Protein AF-A0A257DWY8-F1 (afdb_monomer_lite)

Radius of gyration: 9.44 Å; chains: 1; bounding box: 20×18×22 Å

Foldseek 3Di:
DVQAVVQVVCVVVCVCVVADPVLPPPDDGNVSSVVSSVVD

Structure (mmCIF, N/CA/C/O backbone):
data_AF-A0A257DWY8-F1
#
_entry.id   AF-A0A257DWY8-F1
#
loop_
_atom_site.group_PDB
_atom_site.id
_atom_site.type_symbol
_atom_site.label_atom_id
_atom_site.label_alt_id
_atom_site.label_comp_id
_atom_site.label_asym_id
_atom_site.label_entity_id
_atom_site.label_seq_id
_atom_site.pdbx_PDB_ins_code
_atom_site.Cartn_x
_atom_site.Cartn_y
_atom_site.Cartn_z
_atom_site.occupancy
_atom_site.B_iso_or_equiv
_atom_site.auth_seq_id
_atom_site.auth_comp_id
_atom_site.auth_asym_id
_atom_site.auth_atom_id
_atom_site.pdbx_PDB_model_num
ATOM 1 N N . LEU A 1 1 ? -9.091 9.667 6.517 1.00 84.69 1 LEU A N 1
ATOM 2 C CA . LEU A 1 1 ? -9.202 8.549 7.493 1.00 84.69 1 LEU A CA 1
ATOM 3 C C . LEU A 1 1 ? -10.022 7.386 6.944 1.00 84.69 1 LEU A C 1
ATOM 5 O O . LEU A 1 1 ? -9.525 6.270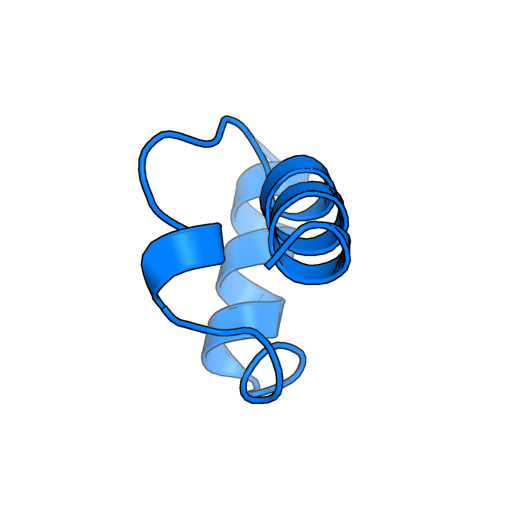 6.984 1.00 84.69 1 LEU A O 1
ATOM 9 N N . LYS A 1 2 ? -11.241 7.612 6.421 1.00 92.06 2 LYS A N 1
ATOM 10 C CA . LYS A 1 2 ? -12.035 6.543 5.782 1.00 92.06 2 LYS A CA 1
ATOM 11 C C . LYS A 1 2 ? -11.266 5.845 4.652 1.00 92.06 2 LYS A C 1
ATOM 13 O O . LYS A 1 2 ? -11.235 4.622 4.627 1.00 92.06 2 LYS A O 1
ATOM 18 N N . ASP A 1 3 ? -10.570 6.612 3.818 1.00 90.50 3 ASP A N 1
ATOM 19 C CA . ASP A 1 3 ? -9.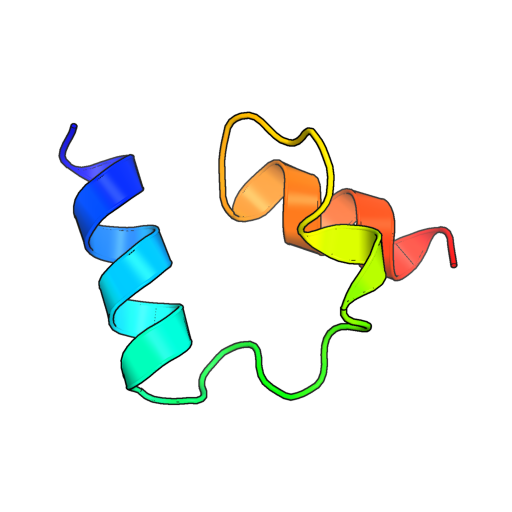805 6.090 2.672 1.00 90.50 3 ASP A CA 1
ATOM 20 C C . ASP A 1 3 ? -8.579 5.289 3.117 1.00 90.50 3 ASP A C 1
ATOM 22 O O . ASP A 1 3 ? -8.275 4.237 2.567 1.00 90.50 3 ASP A O 1
ATOM 26 N N . THR A 1 4 ? -7.930 5.731 4.197 1.00 93.12 4 THR A N 1
ATOM 27 C CA . THR A 1 4 ? -6.841 4.996 4.848 1.00 93.12 4 THR A CA 1
ATOM 28 C C . THR A 1 4 ? -7.330 3.634 5.338 1.00 93.12 4 THR A C 1
ATOM 30 O O . THR A 1 4 ? -6.725 2.613 5.034 1.00 93.12 4 THR A O 1
ATOM 33 N N . ILE A 1 5 ? -8.462 3.597 6.049 1.00 94.81 5 ILE A N 1
ATOM 34 C CA . ILE A 1 5 ? -9.038 2.348 6.566 1.00 94.81 5 ILE A CA 1
ATOM 35 C C . ILE A 1 5 ? -9.457 1.424 5.414 1.00 94.81 5 ILE A C 1
ATOM 37 O O . ILE A 1 5 ? -9.194 0.226 5.475 1.00 94.81 5 ILE A O 1
ATOM 41 N N . ALA A 1 6 ? -10.078 1.961 4.361 1.00 94.56 6 ALA A N 1
ATOM 42 C CA . ALA A 1 6 ? -10.474 1.186 3.188 1.00 94.56 6 ALA A CA 1
ATOM 43 C C . ALA A 1 6 ? -9.260 0.597 2.447 1.00 94.56 6 ALA A C 1
ATOM 45 O O . ALA A 1 6 ? -9.272 -0.587 2.113 1.00 94.56 6 ALA A O 1
ATOM 46 N N . GLY A 1 7 ? -8.197 1.387 2.263 1.00 94.81 7 GLY A N 1
ATOM 47 C CA . GLY A 1 7 ? -6.947 0.939 1.647 1.00 94.81 7 GLY A CA 1
ATOM 48 C C . GLY A 1 7 ? -6.298 -0.202 2.428 1.00 94.81 7 GLY A C 1
ATOM 49 O O . GLY A 1 7 ? -6.055 -1.266 1.866 1.00 94.81 7 GLY A O 1
ATOM 50 N N . PHE A 1 8 ? -6.109 -0.033 3.741 1.00 95.00 8 PHE A N 1
ATOM 51 C CA . PHE A 1 8 ? -5.554 -1.092 4.594 1.00 95.00 8 PHE A CA 1
ATOM 52 C C . PHE A 1 8 ? -6.441 -2.338 4.644 1.00 95.00 8 PHE A C 1
ATOM 54 O O . PHE A 1 8 ? -5.921 -3.450 4.662 1.00 95.00 8 PHE A O 1
ATOM 61 N N . LYS A 1 9 ? -7.770 -2.182 4.634 1.00 96.88 9 LYS A N 1
ATOM 62 C CA . LYS A 1 9 ? -8.689 -3.325 4.598 1.00 96.88 9 LYS A CA 1
ATOM 63 C C . LYS A 1 9 ? -8.546 -4.128 3.303 1.00 96.88 9 LYS A C 1
ATOM 65 O O . LYS A 1 9 ? -8.525 -5.348 3.376 1.00 96.88 9 LYS A O 1
ATOM 70 N N . GLY A 1 10 ? -8.406 -3.466 2.154 1.00 95.75 10 GLY A N 1
ATOM 71 C CA . GLY A 1 10 ? -8.162 -4.161 0.888 1.00 95.75 10 GLY A CA 1
ATOM 72 C C . GLY A 1 10 ? -6.793 -4.847 0.843 1.00 95.75 10 GLY A C 1
ATOM 73 O O . GLY A 1 10 ? -6.699 -5.971 0.367 1.00 95.75 10 GLY A O 1
ATOM 74 N N . ILE A 1 11 ? -5.752 -4.237 1.431 1.00 94.81 11 ILE A N 1
ATOM 75 C CA . ILE A 1 11 ? -4.436 -4.889 1.584 1.00 94.81 11 ILE A CA 1
ATOM 76 C C . ILE A 1 11 ? -4.575 -6.166 2.425 1.00 94.81 11 ILE A C 1
ATOM 78 O O . ILE A 1 11 ? -4.111 -7.222 2.019 1.00 94.81 11 ILE A O 1
ATOM 82 N N . LEU A 1 12 ? -5.260 -6.100 3.571 1.00 96.12 12 LEU A N 1
ATOM 83 C CA . LEU A 1 12 ? -5.468 -7.267 4.439 1.00 96.12 12 LEU A CA 1
ATOM 84 C C . LEU A 1 12 ? -6.340 -8.359 3.803 1.00 96.12 12 LEU A C 1
ATOM 86 O O . LEU A 1 12 ? -6.200 -9.527 4.154 1.00 96.12 12 LEU A O 1
ATOM 90 N N . ASN A 1 13 ? -7.241 -7.987 2.894 1.00 97.50 13 ASN A N 1
ATOM 91 C CA . ASN A 1 13 ? -8.063 -8.929 2.138 1.00 97.50 13 ASN A CA 1
ATOM 92 C C . ASN A 1 13 ? -7.314 -9.581 0.961 1.00 97.50 13 ASN A C 1
ATOM 94 O O . ASN A 1 13 ? -7.850 -10.511 0.363 1.00 97.50 13 ASN A O 1
ATOM 98 N N . GLY A 1 14 ? -6.116 -9.095 0.617 1.00 95.88 14 GLY A N 1
ATOM 99 C CA . GLY A 1 14 ? -5.351 -9.543 -0.549 1.00 95.88 14 GLY A CA 1
ATOM 100 C C . GLY A 1 14 ? -5.793 -8.918 -1.878 1.00 95.88 14 GLY A C 1
ATOM 101 O O . GLY A 1 14 ? -5.328 -9.325 -2.941 1.00 95.88 14 GLY A O 1
ATOM 102 N N . ASP A 1 15 ? -6.658 -7.896 -1.856 1.00 95.81 15 ASP A N 1
ATOM 103 C CA . ASP A 1 15 ? -7.187 -7.250 -3.071 1.00 95.81 15 ASP A CA 1
ATOM 104 C C . ASP A 1 15 ? -6.069 -6.596 -3.914 1.00 95.81 15 ASP A C 1
ATOM 106 O O . ASP A 1 15 ? -6.211 -6.415 -5.126 1.00 95.81 15 ASP A O 1
ATOM 110 N N . TYR A 1 16 ? -4.934 -6.268 -3.285 1.00 94.69 16 TYR A N 1
ATOM 111 C CA . TYR A 1 16 ? -3.791 -5.584 -3.898 1.00 94.69 16 TYR A CA 1
ATOM 112 C C . TYR A 1 16 ? -2.509 -6.428 -3.958 1.00 94.69 16 TYR A C 1
ATOM 114 O O . TYR A 1 16 ? -1.452 -5.885 -4.271 1.00 94.69 16 TYR A O 1
ATOM 122 N N . ASP A 1 17 ? -2.584 -7.742 -3.721 1.00 95.19 17 ASP A N 1
ATOM 123 C CA . ASP A 1 17 ? -1.409 -8.641 -3.714 1.00 95.19 17 ASP A CA 1
ATOM 124 C C . ASP A 1 17 ? -0.713 -8.751 -5.080 1.00 95.19 17 ASP A C 1
ATOM 126 O O . ASP A 1 17 ? 0.436 -9.171 -5.189 1.00 95.19 17 ASP A O 1
ATOM 130 N N . HIS A 1 18 ? -1.411 -8.358 -6.144 1.00 94.94 18 HIS A N 1
ATOM 131 C CA . HIS A 1 18 ? -0.876 -8.292 -7.499 1.00 94.94 18 HIS A CA 1
ATOM 132 C C . HIS A 1 18 ? 0.014 -7.060 -7.738 1.00 94.94 18 HIS A C 1
ATOM 134 O O . HIS A 1 18 ? 0.672 -6.982 -8.777 1.00 94.94 18 HIS A O 1
ATOM 140 N N . LEU A 1 19 ? 0.018 -6.081 -6.826 1.00 95.44 19 LEU A N 1
ATOM 141 C CA . LEU A 1 19 ? 0.843 -4.883 -6.939 1.00 95.44 19 LEU A CA 1
ATOM 142 C C . LEU A 1 19 ? 2.254 -5.151 -6.385 1.00 95.44 19 LEU A C 1
ATOM 144 O O . LEU A 1 19 ? 2.392 -5.766 -5.328 1.00 95.44 19 LEU A O 1
ATOM 148 N N . PRO A 1 20 ? 3.318 -4.654 -7.039 1.00 95.00 20 PRO A N 1
ATOM 149 C CA . PRO A 1 20 ? 4.677 -4.800 -6.531 1.00 95.00 20 PRO A CA 1
ATOM 150 C C . PRO A 1 20 ? 4.858 -4.023 -5.220 1.00 95.00 20 PRO A C 1
ATOM 152 O O . PRO A 1 20 ? 4.380 -2.900 -5.087 1.00 95.00 20 PRO A O 1
ATOM 155 N N . GLU A 1 21 ? 5.629 -4.563 -4.273 1.00 93.69 21 GLU A N 1
ATOM 156 C CA . GLU A 1 21 ? 5.843 -3.949 -2.947 1.00 93.69 21 GLU A CA 1
ATOM 157 C C . GLU A 1 21 ? 6.355 -2.497 -3.024 1.00 93.69 21 GLU A C 1
ATOM 159 O O . GLU A 1 21 ? 5.977 -1.635 -2.229 1.00 93.69 21 GLU A O 1
ATOM 164 N N . GLN A 1 22 ? 7.166 -2.185 -4.042 1.00 94.62 22 GLN A N 1
ATOM 165 C CA . GLN A 1 22 ? 7.686 -0.835 -4.292 1.00 94.62 22 GLN A CA 1
ATOM 166 C C . GLN A 1 22 ? 6.591 0.203 -4.580 1.00 94.62 22 GLN A C 1
ATOM 168 O O . GLN A 1 22 ? 6.803 1.407 -4.370 1.00 94.62 22 GLN A O 1
ATOM 173 N N . ALA A 1 23 ? 5.422 -0.243 -5.042 1.00 95.62 23 ALA A N 1
ATOM 174 C CA . ALA A 1 23 ? 4.271 0.607 -5.292 1.00 95.62 23 ALA A CA 1
ATOM 175 C C . ALA A 1 23 ? 3.709 1.216 -4.000 1.00 95.62 23 ALA A C 1
ATOM 177 O O . ALA A 1 23 ? 3.230 2.343 -4.022 1.00 95.62 23 ALA A O 1
ATOM 178 N N . PHE A 1 24 ? 3.853 0.537 -2.859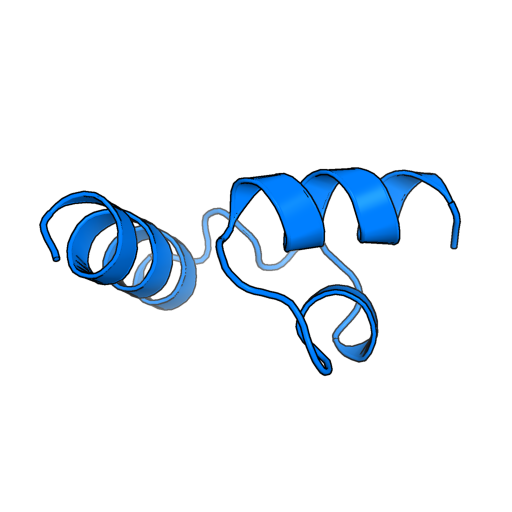 1.00 94.94 24 PHE A N 1
ATOM 179 C CA . PHE A 1 24 ? 3.376 1.019 -1.558 1.00 94.94 24 PHE A CA 1
ATOM 180 C C . PHE A 1 24 ? 4.379 1.933 -0.840 1.00 94.94 24 PHE A C 1
ATOM 182 O O . PHE A 1 24 ? 4.080 2.496 0.213 1.00 94.94 24 PHE A O 1
ATOM 189 N N . TYR A 1 25 ? 5.585 2.098 -1.387 1.00 94.81 25 TYR A N 1
ATOM 190 C CA . TYR A 1 25 ? 6.621 2.909 -0.758 1.00 94.81 25 TYR A CA 1
ATOM 191 C C . TYR A 1 25 ? 6.399 4.410 -0.999 1.00 94.81 25 TYR A C 1
ATOM 193 O O . TYR A 1 25 ? 6.389 4.858 -2.149 1.00 94.81 25 TYR A O 1
ATOM 201 N N . MET A 1 26 ? 6.300 5.184 0.090 1.00 92.25 26 MET A N 1
ATOM 202 C CA . MET A 1 26 ? 6.134 6.650 0.096 1.00 92.25 26 MET A CA 1
ATOM 203 C C . MET A 1 26 ? 4.961 7.158 -0.761 1.00 92.25 26 MET A C 1
ATOM 205 O O . MET A 1 26 ? 5.122 8.079 -1.558 1.00 92.25 26 MET A O 1
ATOM 209 N N . VAL A 1 27 ? 3.785 6.559 -0.587 1.00 93.81 27 VAL A N 1
ATOM 210 C CA . VAL A 1 27 ? 2.520 7.005 -1.198 1.00 93.81 27 VAL A CA 1
ATOM 211 C C . VAL A 1 27 ? 1.576 7.548 -0.126 1.00 93.81 27 VAL A C 1
ATOM 213 O O . VAL A 1 27 ? 1.663 7.138 1.033 1.00 93.81 27 VAL A O 1
ATOM 216 N N . GLY A 1 28 ? 0.681 8.469 -0.484 1.00 92.44 28 GLY A N 1
ATOM 217 C CA . GLY A 1 28 ? -0.330 8.977 0.445 1.00 92.44 28 GLY A CA 1
ATOM 218 C C . GLY A 1 28 ? -1.495 8.004 0.628 1.00 92.44 28 GLY A C 1
ATOM 219 O O . GLY A 1 28 ? -1.878 7.694 1.75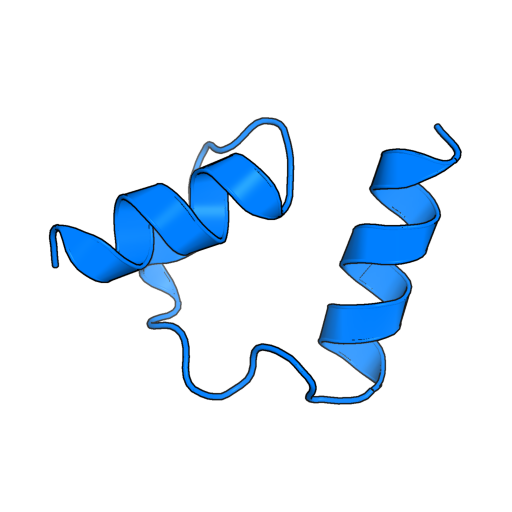8 1.00 92.44 28 GLY A O 1
ATOM 220 N N . GLY A 1 29 ? -2.052 7.505 -0.478 1.00 94.06 29 GLY A N 1
ATOM 221 C CA . GLY A 1 29 ? -3.187 6.578 -0.486 1.00 94.06 29 GLY A CA 1
ATOM 222 C C . GLY A 1 29 ? -3.002 5.360 -1.391 1.00 94.06 29 GLY A C 1
ATOM 223 O O . GLY A 1 29 ? -2.020 5.233 -2.120 1.00 94.06 29 GLY A O 1
ATOM 224 N N . ILE A 1 30 ? -3.989 4.460 -1.364 1.00 94.38 30 ILE A N 1
ATOM 225 C CA . ILE A 1 30 ? -3.961 3.230 -2.169 1.00 94.38 30 ILE A CA 1
ATOM 226 C C . ILE A 1 30 ? -4.046 3.513 -3.675 1.00 94.38 30 ILE A C 1
ATOM 228 O O . ILE A 1 30 ? -3.452 2.798 -4.472 1.00 94.38 30 ILE A O 1
ATOM 232 N N . GLU A 1 31 ? -4.725 4.591 -4.068 1.00 93.94 31 GLU A N 1
ATOM 233 C CA . GLU A 1 31 ? -4.814 5.028 -5.464 1.00 93.94 31 GLU A CA 1
ATOM 234 C C . GLU A 1 31 ? -3.438 5.411 -6.018 1.00 93.94 31 GLU A C 1
ATOM 236 O O . GLU A 1 31 ? -3.081 5.013 -7.125 1.00 93.94 31 GLU A O 1
ATOM 241 N N . GLU A 1 32 ? -2.622 6.108 -5.223 1.00 95.12 32 GLU A N 1
ATOM 242 C CA . GLU A 1 32 ? -1.240 6.425 -5.589 1.00 95.12 32 GLU A CA 1
ATOM 243 C C . GLU A 1 32 ? -0.376 5.163 -5.690 1.00 95.12 32 GLU A C 1
ATOM 245 O O . GLU A 1 32 ? 0.470 5.083 -6.580 1.00 95.12 32 GLU A O 1
ATOM 250 N N . ALA A 1 33 ? -0.614 4.156 -4.838 1.00 94.88 33 ALA A N 1
ATOM 251 C CA . ALA A 1 33 ? 0.048 2.858 -4.960 1.00 94.88 33 ALA A CA 1
ATOM 252 C C . ALA A 1 33 ? -0.311 2.175 -6.288 1.00 94.88 33 ALA A C 1
ATOM 254 O O . ALA A 1 33 ? 0.575 1.742 -7.021 1.00 94.88 33 ALA A O 1
ATOM 255 N N . ILE A 1 34 ? -1.594 2.143 -6.652 1.00 94.19 34 ILE A N 1
ATOM 256 C CA . ILE A 1 34 ? -2.066 1.562 -7.917 1.00 94.19 34 ILE A CA 1
ATOM 257 C C . ILE A 1 34 ? -1.456 2.297 -9.120 1.00 94.19 34 ILE A C 1
ATOM 259 O O . ILE A 1 34 ? -0.974 1.664 -10.059 1.00 94.19 34 ILE A O 1
ATOM 263 N N . GLU A 1 35 ? -1.428 3.629 -9.102 1.00 95.56 35 GLU A N 1
ATOM 264 C CA . GLU A 1 35 ? -0.833 4.424 -10.183 1.00 95.56 35 GLU A CA 1
ATOM 265 C C . GLU A 1 35 ? 0.684 4.239 -10.286 1.00 95.56 35 GLU A C 1
ATOM 267 O O . GLU A 1 35 ? 1.234 4.196 -11.390 1.00 95.56 35 GLU A O 1
ATOM 272 N N . LYS A 1 36 ? 1.376 4.095 -9.153 1.00 95.31 36 LYS A N 1
ATOM 273 C CA . LYS A 1 36 ? 2.812 3.813 -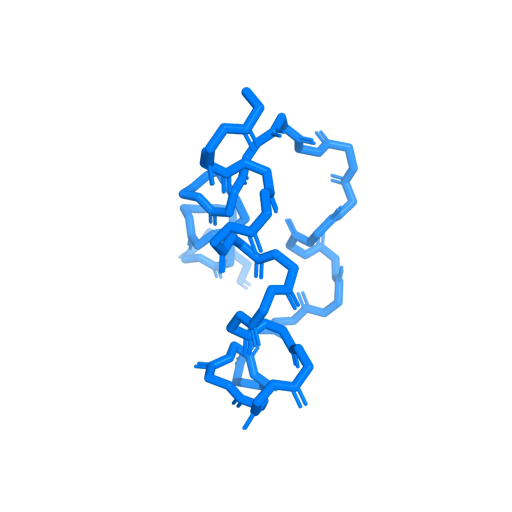9.126 1.00 95.31 36 LYS A CA 1
ATOM 274 C C . LYS A 1 36 ? 3.117 2.409 -9.643 1.00 95.31 36 LYS A C 1
ATOM 276 O O . LYS A 1 36 ? 4.059 2.256 -10.413 1.00 95.31 36 LYS A O 1
ATOM 281 N N . ALA A 1 37 ? 2.297 1.419 -9.291 1.00 94.75 37 ALA A N 1
ATOM 282 C CA . ALA A 1 37 ? 2.412 0.053 -9.794 1.00 94.75 37 ALA A CA 1
ATOM 283 C C . ALA A 1 37 ? 2.300 -0.027 -11.322 1.00 94.75 37 ALA A C 1
ATOM 285 O O . ALA A 1 37 ? 3.017 -0.805 -11.932 1.00 94.75 37 ALA A O 1
ATOM 286 N N . LYS A 1 38 ? 1.458 0.803 -11.954 1.00 92.94 38 LYS A N 1
ATOM 287 C CA . LYS A 1 38 ? 1.328 0.854 -13.425 1.00 92.94 38 LYS A CA 1
ATOM 288 C C . LYS A 1 38 ? 2.573 1.377 -14.150 1.00 92.94 38 LYS A C 1
ATOM 290 O O . LYS A 1 38 ? 2.671 1.220 -15.363 1.00 92.94 38 LYS A O 1
ATOM 295 N N . LYS A 1 39 ? 3.465 2.080 -13.445 1.00 90.62 39 LYS A N 1
ATOM 296 C CA . LYS A 1 39 ? 4.683 2.693 -14.005 1.00 9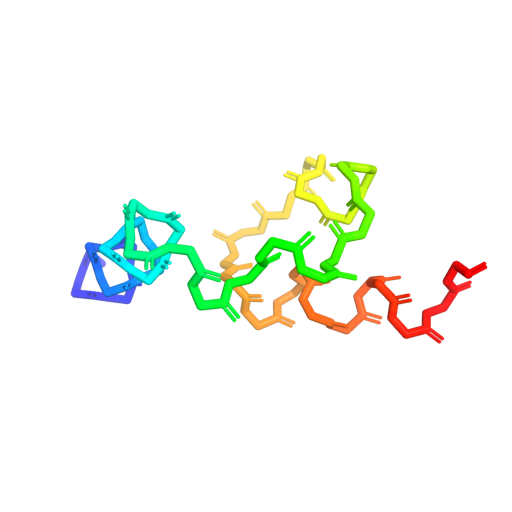0.62 39 LYS A CA 1
ATOM 297 C C . LYS A 1 39 ? 5.946 1.864 -13.752 1.00 90.62 39 LYS A C 1
ATOM 299 O O . LYS A 1 39 ? 7.012 2.271 -14.213 1.00 90.62 39 LYS A O 1
ATOM 304 N N . LEU A 1 40 ? 5.826 0.775 -12.994 1.00 82.56 40 LEU A N 1
ATOM 305 C CA . LEU A 1 40 ? 6.879 -0.203 -12.717 1.00 82.56 40 LEU A CA 1
ATOM 306 C C . LEU A 1 40 ? 6.760 -1.373 -13.698 1.00 82.56 40 LEU A C 1
ATOM 308 O O . LEU A 1 40 ? 7.828 -1.881 -14.098 1.00 82.56 40 LEU A O 1
#

Secondary structure (DSSP, 8-state):
-HHHHHHHHHHHHTTTTTS-GGGGTT-SSHHHHHHHHTT-

Sequence (40 aa):
LKDTIAGFKGILNGDYDHLPEQAFYMVGGIEEAIEKAKKL

pLDDT: mean 93.95, std 2.77, range [82.56, 97.5]